Protein AF-A0AAD7PG68-F1 (afdb_monomer_lite)

Structure (mmCIF, N/CA/C/O backbone):
data_AF-A0AAD7PG68-F1
#
_entry.id   AF-A0AAD7PG68-F1
#
loop_
_atom_site.group_PDB
_atom_site.id
_atom_site.type_symbol
_atom_site.label_atom_id
_atom_site.label_alt_id
_atom_site.label_comp_id
_atom_site.label_asym_id
_atom_site.label_entity_id
_atom_site.label_seq_id
_atom_site.pdbx_PDB_ins_code
_atom_site.Cartn_x
_atom_site.Cartn_y
_atom_site.Cartn_z
_atom_site.occupancy
_atom_site.B_iso_or_equiv
_atom_site.auth_seq_id
_atom_site.auth_comp_id
_atom_site.auth_asym_id
_atom_site.auth_atom_id
_atom_site.pdbx_PDB_model_num
ATOM 1 N N . MET A 1 1 ? -21.334 7.775 -22.003 1.00 30.09 1 MET A N 1
ATOM 2 C CA . MET A 1 1 ? -19.870 7.665 -21.830 1.00 30.09 1 MET A CA 1
ATOM 3 C C . MET A 1 1 ? -19.608 6.409 -21.005 1.00 30.09 1 MET A C 1
ATOM 5 O O . MET A 1 1 ? -20.038 6.371 -19.863 1.00 30.09 1 MET A O 1
ATOM 9 N N . GLN A 1 2 ? -19.063 5.340 -21.596 1.00 28.78 2 GLN A N 1
ATOM 10 C CA . GLN A 1 2 ? -18.713 4.111 -20.868 1.00 28.78 2 GLN A CA 1
ATOM 11 C C . GLN A 1 2 ? -17.230 4.180 -20.502 1.00 28.78 2 GLN A C 1
ATOM 13 O O . GLN A 1 2 ? -16.381 4.175 -21.391 1.00 28.78 2 GLN A O 1
ATOM 18 N N . PHE A 1 3 ? -16.917 4.233 -19.210 1.00 39.62 3 PHE A N 1
ATOM 19 C CA . PHE A 1 3 ? -15.561 3.992 -18.725 1.00 39.62 3 PHE A CA 1
ATOM 20 C C . PHE A 1 3 ? -15.299 2.487 -18.821 1.00 39.62 3 PHE A C 1
ATOM 22 O O . PHE A 1 3 ? -15.586 1.724 -17.904 1.00 39.62 3 PHE A O 1
ATOM 29 N N . LYS A 1 4 ? -14.841 2.031 -19.988 1.00 39.06 4 LYS A N 1
ATOM 30 C CA . LYS A 1 4 ? -14.390 0.653 -20.170 1.00 39.06 4 LYS A CA 1
ATOM 31 C C . LYS A 1 4 ? -12.994 0.557 -19.562 1.00 39.06 4 LYS A C 1
ATOM 33 O O . LYS A 1 4 ? -12.031 0.982 -20.196 1.00 39.06 4 LYS A O 1
ATOM 38 N N . CYS A 1 5 ? -12.886 0.017 -18.348 1.00 46.59 5 CYS A N 1
ATOM 39 C CA . CYS A 1 5 ? -11.613 -0.463 -17.817 1.00 46.59 5 CYS A CA 1
ATOM 40 C C . CYS A 1 5 ? -11.128 -1.554 -18.780 1.00 46.59 5 CYS A C 1
ATOM 42 O O . CYS A 1 5 ? -11.629 -2.678 -18.755 1.00 46.59 5 CYS A O 1
ATOM 44 N N . LYS A 1 6 ? -10.244 -1.211 -19.724 1.00 54.50 6 LYS A N 1
ATOM 45 C CA . LYS A 1 6 ? -9.513 -2.231 -20.477 1.00 54.50 6 LYS A CA 1
ATOM 46 C C . LYS A 1 6 ? -8.732 -3.011 -19.424 1.00 54.50 6 LYS A C 1
ATOM 48 O O . LYS A 1 6 ? -8.038 -2.388 -18.628 1.00 54.50 6 LYS A O 1
ATOM 53 N N . GLY 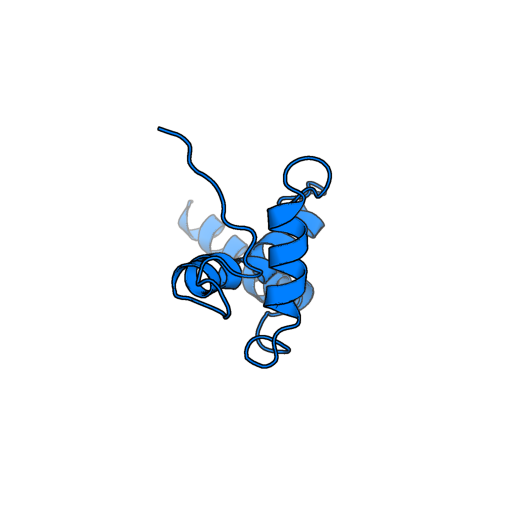A 1 7 ? -8.980 -4.317 -19.338 1.00 57.44 7 GLY A N 1
ATOM 54 C CA . GLY A 1 7 ? -8.451 -5.202 -18.302 1.00 57.44 7 GLY A CA 1
ATOM 55 C C . GLY A 1 7 ? -6.944 -5.365 -18.424 1.00 57.44 7 GLY A C 1
ATOM 56 O O . GLY A 1 7 ? -6.481 -6.396 -18.892 1.00 57.44 7 GLY A O 1
ATOM 57 N N . ASN A 1 8 ? -6.220 -4.327 -18.034 1.00 68.50 8 ASN A N 1
ATOM 58 C CA . ASN A 1 8 ? -4.781 -4.328 -17.888 1.00 68.50 8 ASN A CA 1
ATOM 59 C C . ASN A 1 8 ? -4.458 -4.560 -16.409 1.00 68.50 8 ASN A C 1
ATOM 61 O O . ASN A 1 8 ? -5.275 -4.259 -15.531 1.00 68.50 8 ASN A O 1
ATOM 65 N N . ASP A 1 9 ? -3.290 -5.127 -16.129 1.00 82.94 9 ASP A N 1
ATOM 66 C CA . ASP A 1 9 ? -2.943 -5.549 -14.772 1.00 82.94 9 ASP A CA 1
ATOM 67 C C . ASP A 1 9 ? -2.674 -4.372 -13.822 1.00 82.94 9 ASP A C 1
ATOM 69 O O . ASP A 1 9 ? -2.915 -4.505 -12.614 1.00 82.94 9 ASP A O 1
ATOM 73 N N . PHE A 1 10 ? -2.290 -3.221 -14.388 1.00 91.75 10 PHE A N 1
ATOM 74 C CA . PHE A 1 10 ? -1.983 -1.960 -13.714 1.00 91.75 10 PHE A CA 1
ATOM 75 C C . PHE A 1 10 ? -2.802 -0.787 -14.273 1.00 91.75 10 PHE A C 1
ATOM 77 O O . PHE A 1 10 ? -3.274 -0.814 -15.414 1.00 91.75 10 PHE A O 1
ATOM 84 N N . PHE A 1 11 ? -2.922 0.297 -13.501 1.00 90.62 11 PHE A N 1
ATOM 85 C CA . PHE A 1 11 ? -3.495 1.559 -13.984 1.00 90.62 11 PHE A CA 1
ATOM 86 C C . PHE A 1 11 ? -2.662 2.160 -15.126 1.00 90.62 11 PHE A C 1
ATOM 88 O O . PHE A 1 11 ? -3.216 2.785 -16.030 1.00 90.62 11 PHE A O 1
ATOM 95 N N . GLY A 1 12 ? -1.345 1.936 -15.107 1.00 91.44 12 GLY A N 1
ATOM 96 C CA . GLY A 1 12 ? -0.406 2.266 -16.179 1.00 91.44 12 GLY A CA 1
ATOM 97 C C . GLY A 1 12 ? -0.531 1.406 -17.440 1.00 91.44 12 GLY A C 1
ATOM 98 O O . GLY A 1 12 ? 0.106 1.714 -18.445 1.00 91.44 12 GLY A O 1
ATOM 99 N N . GLY A 1 13 ? -1.363 0.363 -17.426 1.00 88.81 13 GLY A N 1
ATOM 100 C CA . GLY A 1 13 ? -1.493 -0.588 -18.520 1.00 88.81 13 GLY A CA 1
ATOM 101 C C . GLY A 1 13 ? -0.654 -1.839 -18.283 1.00 88.81 13 GLY A C 1
ATOM 102 O O . GLY A 1 13 ? -0.917 -2.581 -17.339 1.00 88.81 13 GLY A O 1
ATOM 103 N N . ASP A 1 14 ? 0.329 -2.073 -19.150 1.00 88.56 14 ASP A N 1
ATOM 104 C CA . ASP A 1 14 ? 1.140 -3.301 -19.150 1.00 88.56 14 ASP A CA 1
ATOM 105 C C . ASP A 1 14 ? 2.183 -3.343 -18.016 1.00 88.56 14 ASP A C 1
ATOM 107 O O . ASP A 1 14 ? 2.814 -4.371 -17.790 1.00 88.56 14 ASP A O 1
ATOM 111 N N . GLY A 1 15 ? 2.367 -2.238 -17.289 1.00 90.50 15 GLY A N 1
ATOM 112 C CA . GLY A 1 15 ? 3.288 -2.136 -16.160 1.00 90.50 15 GLY A CA 1
ATOM 113 C C . GLY A 1 15 ? 2.891 -1.029 -15.187 1.00 90.50 15 GLY A C 1
ATOM 114 O O . GLY A 1 15 ? 1.962 -0.256 -15.447 1.00 90.50 15 GLY A O 1
ATOM 115 N N . ILE A 1 16 ? 3.621 -0.948 -14.071 1.00 95.06 16 ILE A N 1
ATOM 116 C CA . ILE A 1 16 ? 3.441 0.082 -13.042 1.00 95.06 16 ILE A CA 1
ATOM 117 C C . ILE A 1 16 ? 3.565 1.478 -13.666 1.00 95.06 16 ILE A C 1
ATOM 119 O O . ILE A 1 16 ? 4.611 1.864 -14.188 1.00 95.06 16 ILE A O 1
ATOM 123 N N . GLY A 1 17 ? 2.483 2.250 -13.588 1.00 94.44 17 GLY A N 1
ATOM 124 C CA . GLY A 1 17 ? 2.425 3.644 -14.000 1.00 94.44 17 GLY A CA 1
ATOM 125 C C . GLY A 1 17 ? 2.365 4.610 -12.819 1.00 94.44 17 GLY A C 1
ATOM 126 O O . GLY A 1 17 ? 2.401 4.237 -11.648 1.00 94.44 17 GLY A O 1
ATOM 127 N N . TYR A 1 18 ? 2.221 5.898 -13.134 1.00 95.62 18 TYR A N 1
ATOM 128 C CA . TYR A 1 18 ? 2.168 6.961 -12.127 1.00 95.62 18 TYR A CA 1
ATOM 129 C C . TYR A 1 18 ? 1.068 6.745 -11.078 1.00 95.62 18 TYR A C 1
ATOM 131 O O . TYR A 1 18 ? 1.315 6.899 -9.884 1.00 95.62 18 TYR A O 1
ATOM 139 N N . LEU A 1 19 ? -0.140 6.374 -11.515 1.00 95.12 19 LEU A N 1
ATOM 140 C CA . LEU A 1 19 ? -1.261 6.174 -10.598 1.00 95.12 19 LEU A CA 1
ATOM 141 C C . LEU A 1 19 ? -1.064 4.933 -9.717 1.00 95.12 19 LEU A C 1
ATOM 143 O O . LEU A 1 19 ? -1.442 4.965 -8.549 1.00 95.12 19 LEU A O 1
ATOM 147 N N . ASP A 1 20 ? -0.423 3.883 -10.240 1.00 95.44 20 ASP A N 1
ATOM 148 C CA . ASP A 1 20 ? -0.057 2.705 -9.454 1.00 95.44 20 ASP A CA 1
ATOM 149 C C . ASP A 1 20 ? 0.898 3.079 -8.321 1.00 95.44 20 ASP A C 1
ATOM 151 O O . ASP A 1 20 ? 0.687 2.670 -7.189 1.00 95.44 20 ASP A O 1
ATOM 155 N N . ILE A 1 21 ? 1.900 3.919 -8.595 1.00 95.62 21 ILE A N 1
ATOM 156 C CA . ILE A 1 21 ? 2.852 4.399 -7.582 1.00 95.62 21 ILE A CA 1
ATOM 157 C C . ILE A 1 21 ? 2.147 5.295 -6.559 1.00 95.62 21 ILE A C 1
ATOM 159 O O . ILE A 1 21 ? 2.298 5.101 -5.352 1.00 95.62 21 ILE A O 1
ATOM 163 N N . ALA A 1 22 ? 1.375 6.274 -7.039 1.00 95.88 22 ALA A N 1
ATOM 164 C CA . ALA A 1 22 ? 0.692 7.247 -6.194 1.00 95.88 22 ALA A CA 1
ATOM 165 C C . ALA A 1 22 ? -0.321 6.589 -5.252 1.00 95.88 22 ALA A C 1
ATOM 167 O O . ALA A 1 22 ? -0.472 7.038 -4.121 1.00 95.88 22 ALA A O 1
ATOM 168 N N . PHE A 1 23 ? -1.012 5.539 -5.700 1.0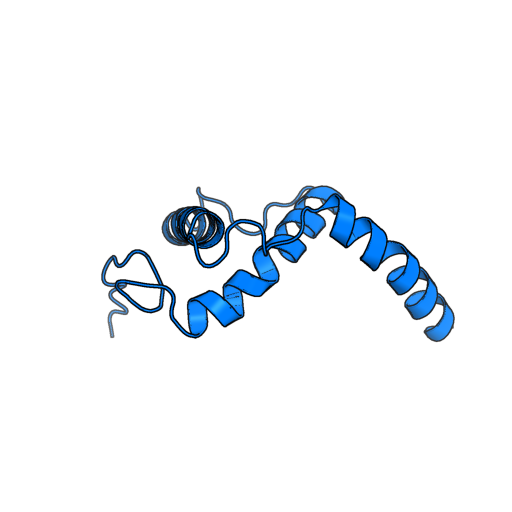0 94.25 23 PHE A N 1
ATOM 169 C CA . PHE A 1 23 ? -1.955 4.813 -4.855 1.00 94.25 23 PHE A CA 1
ATOM 170 C C . PHE A 1 23 ? -1.279 3.689 -4.057 1.00 94.25 23 PHE A C 1
ATOM 172 O O . PHE A 1 23 ? -1.537 3.520 -2.866 1.00 94.25 23 PHE A O 1
ATOM 179 N N . GLY A 1 24 ? -0.370 2.946 -4.683 1.00 94.31 24 GLY A N 1
ATOM 180 C CA . GLY A 1 24 ? 0.313 1.795 -4.102 1.00 94.31 24 GLY A CA 1
ATOM 181 C C . GLY A 1 24 ? 1.230 2.132 -2.930 1.00 94.31 24 GLY A C 1
ATOM 182 O O . GLY A 1 24 ? 1.374 1.315 -2.021 1.00 94.31 24 GLY A O 1
ATOM 183 N N . CYS A 1 25 ? 1.773 3.353 -2.859 1.00 92.75 25 CYS A N 1
ATOM 184 C CA . CYS A 1 25 ? 2.568 3.792 -1.706 1.00 92.75 25 CYS A CA 1
ATOM 185 C C . CYS A 1 25 ? 1.768 3.828 -0.386 1.00 92.75 25 CYS A C 1
ATOM 187 O O . CYS A 1 25 ? 2.357 3.788 0.696 1.00 92.75 25 CYS A O 1
ATOM 189 N N . PHE A 1 26 ? 0.432 3.840 -0.457 1.00 91.75 26 PHE A N 1
ATOM 190 C CA . PHE A 1 26 ? -0.446 3.777 0.711 1.00 91.75 26 PHE A CA 1
ATOM 191 C C . PHE A 1 26 ? -0.781 2.350 1.163 1.00 91.75 26 PHE A C 1
ATOM 193 O O . PHE A 1 26 ? -1.361 2.194 2.234 1.00 91.75 26 PHE A O 1
ATOM 200 N N . LEU A 1 27 ? -0.420 1.303 0.407 1.00 93.00 27 LEU A N 1
ATOM 201 C CA . LEU A 1 27 ? -0.817 -0.079 0.720 1.00 93.00 27 LEU A CA 1
ATOM 202 C C . LEU A 1 27 ? -0.359 -0.542 2.106 1.00 93.00 27 LEU A C 1
ATOM 204 O O . LEU A 1 27 ? -1.150 -1.145 2.827 1.00 93.00 27 LEU A O 1
ATOM 208 N N . GLY A 1 28 ? 0.873 -0.219 2.508 1.00 92.44 28 GLY A N 1
ATOM 209 C CA . GLY A 1 28 ? 1.362 -0.541 3.854 1.00 92.44 28 GLY A CA 1
ATOM 210 C C . GLY A 1 28 ? 0.537 0.146 4.949 1.00 92.44 28 GLY A C 1
ATOM 211 O O . GLY A 1 28 ? 0.106 -0.492 5.904 1.00 92.44 28 GLY A O 1
ATOM 212 N N . TRP A 1 29 ? 0.239 1.439 4.776 1.00 89.62 29 TRP A N 1
ATOM 213 C CA . TRP A 1 29 ? -0.585 2.204 5.718 1.00 89.62 29 TRP A CA 1
ATOM 214 C C . TRP A 1 29 ? -2.014 1.671 5.805 1.00 89.62 29 TRP A C 1
ATOM 216 O O . TRP A 1 29 ? -2.568 1.609 6.900 1.00 89.62 29 TRP A O 1
ATOM 226 N N . MET A 1 30 ? -2.601 1.266 4.675 1.00 91.19 30 MET A N 1
ATOM 227 C CA . MET A 1 30 ? -3.926 0.651 4.655 1.00 91.19 30 MET A CA 1
ATOM 228 C C . MET A 1 30 ? -3.924 -0.655 5.446 1.00 91.19 30 MET A C 1
ATOM 230 O O . MET A 1 30 ? -4.725 -0.770 6.362 1.00 91.19 30 MET A O 1
ATOM 234 N N . ARG A 1 31 ? -2.985 -1.578 5.193 1.00 90.44 31 ARG A N 1
ATOM 235 C CA . ARG A 1 31 ? -2.866 -2.844 5.948 1.00 90.44 31 ARG A CA 1
ATOM 236 C C . ARG A 1 31 ? -2.728 -2.613 7.454 1.00 90.44 31 ARG A C 1
ATOM 238 O O . ARG A 1 31 ? -3.449 -3.216 8.240 1.00 90.44 31 ARG A O 1
ATOM 245 N N . MET A 1 32 ? -1.881 -1.663 7.846 1.00 90.50 32 MET A N 1
ATOM 246 C CA . MET A 1 32 ? -1.716 -1.285 9.250 1.00 90.50 32 MET A CA 1
ATOM 247 C C . MET A 1 32 ? -3.018 -0.752 9.866 1.00 90.50 32 MET A C 1
ATOM 249 O O . MET A 1 32 ? -3.384 -1.132 10.976 1.00 90.50 32 MET A O 1
ATOM 253 N N . ILE A 1 33 ? -3.755 0.102 9.150 1.00 87.56 33 ILE A N 1
ATOM 254 C CA . ILE A 1 33 ? -5.058 0.590 9.615 1.00 87.56 33 ILE A CA 1
ATOM 255 C C . ILE A 1 33 ? -6.053 -0.568 9.738 1.00 87.56 33 ILE A C 1
ATOM 257 O O . ILE A 1 33 ? -6.739 -0.644 10.755 1.00 87.56 33 ILE A O 1
ATOM 261 N N . GLU A 1 34 ? -6.112 -1.470 8.755 1.00 90.00 34 GLU A N 1
ATOM 262 C CA . GLU A 1 34 ? -6.987 -2.649 8.772 1.00 90.00 34 GLU A CA 1
ATOM 263 C C . GLU A 1 34 ? -6.739 -3.519 10.014 1.00 90.00 34 GLU A C 1
ATOM 265 O O . GLU A 1 34 ? -7.699 -3.945 10.653 1.00 90.00 34 GLU A O 1
ATOM 270 N N . GLU A 1 35 ? -5.479 -3.728 10.408 1.00 88.31 35 GLU A N 1
ATOM 271 C CA . GLU A 1 35 ? -5.115 -4.458 11.632 1.00 88.31 35 GLU A CA 1
ATOM 272 C C . GLU A 1 35 ? -5.538 -3.727 12.913 1.00 88.31 35 GLU A C 1
ATOM 274 O O . GLU A 1 35 ? -6.000 -4.356 13.865 1.00 88.31 35 GLU A O 1
ATOM 279 N N . LEU A 1 36 ? -5.423 -2.396 12.941 1.00 84.56 36 LEU A N 1
ATOM 280 C CA . LEU A 1 36 ? -5.782 -1.592 14.110 1.00 84.56 36 LEU A CA 1
ATOM 281 C C . LEU A 1 3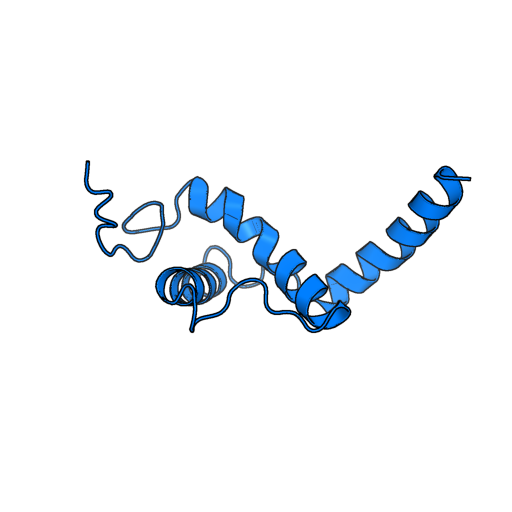6 ? -7.297 -1.469 14.321 1.00 84.56 36 LEU A C 1
ATOM 283 O O . LEU A 1 36 ? -7.745 -1.409 15.467 1.00 84.56 36 LEU A O 1
ATOM 287 N N . ILE A 1 37 ? -8.082 -1.370 13.242 1.00 86.81 37 ILE A N 1
ATOM 288 C CA . ILE A 1 37 ? -9.530 -1.094 13.314 1.00 86.81 37 ILE A CA 1
ATOM 289 C C . ILE A 1 37 ? -10.408 -2.293 12.933 1.00 86.81 37 ILE A C 1
ATOM 291 O O . ILE A 1 37 ? -11.621 -2.241 13.130 1.00 86.81 37 ILE A O 1
ATOM 295 N N . GLY A 1 38 ? -9.827 -3.359 12.376 1.00 84.12 38 GLY A N 1
ATOM 296 C CA . GLY A 1 38 ? -10.536 -4.571 11.957 1.00 84.12 38 GLY A CA 1
ATOM 297 C C . GLY A 1 38 ? -11.427 -4.407 10.718 1.00 84.12 38 GLY A C 1
ATOM 298 O O . GLY A 1 38 ? -12.262 -5.271 10.452 1.00 84.12 38 GLY A O 1
ATOM 299 N N . LEU A 1 39 ? -11.293 -3.310 9.964 1.00 83.19 39 LEU A N 1
ATOM 300 C CA . LEU A 1 39 ? -12.074 -3.039 8.752 1.00 83.19 39 LEU A CA 1
ATOM 301 C C . LEU A 1 39 ? -11.174 -3.128 7.530 1.00 83.19 39 LEU A C 1
ATOM 303 O O . LEU A 1 39 ? -10.203 -2.385 7.461 1.00 83.19 39 LEU A O 1
ATOM 307 N N . LYS A 1 40 ? -11.528 -3.975 6.556 1.00 83.25 40 LYS A N 1
ATOM 308 C CA . LYS A 1 40 ? -10.814 -4.071 5.275 1.00 83.25 40 LYS A CA 1
ATOM 309 C C . LYS A 1 40 ? -11.050 -2.826 4.415 1.00 83.25 40 LYS A C 1
ATOM 311 O O . LYS A 1 40 ? -12.192 -2.436 4.189 1.00 83.25 40 LYS A O 1
ATOM 316 N N . SER A 1 41 ? -9.976 -2.247 3.891 1.00 82.69 41 SER A N 1
ATOM 317 C CA . SER A 1 41 ? -9.987 -1.104 2.974 1.00 82.69 41 SER A CA 1
ATOM 318 C C . SER A 1 41 ? -10.220 -1.551 1.528 1.00 82.69 41 SER A C 1
ATOM 320 O O . SER A 1 41 ? -10.975 -0.910 0.797 1.00 82.69 41 SER A O 1
ATOM 322 N N . ILE A 1 42 ? -9.609 -2.669 1.112 1.00 88.44 42 ILE A N 1
ATOM 323 C CA . ILE A 1 42 ? -9.802 -3.272 -0.217 1.00 88.44 42 ILE A CA 1
ATOM 324 C C . ILE A 1 42 ? -10.477 -4.637 -0.047 1.00 88.44 42 ILE A C 1
ATOM 326 O O . ILE A 1 42 ? -9.852 -5.636 0.302 1.00 88.44 42 ILE A O 1
ATOM 330 N N . GLU A 1 43 ? -11.786 -4.685 -0.289 1.00 88.69 43 GLU A N 1
ATOM 331 C CA . GLU A 1 43 ? -12.578 -5.912 -0.198 1.00 88.69 43 GLU A CA 1
ATOM 332 C C . GLU A 1 43 ? -12.765 -6.544 -1.581 1.00 88.69 43 GLU A C 1
ATOM 334 O O . GLU A 1 43 ? -13.466 -5.986 -2.424 1.00 88.69 43 GLU A O 1
ATOM 339 N N . GLU A 1 44 ? -12.226 -7.747 -1.801 1.00 89.44 44 GLU A N 1
ATOM 340 C CA . GLU A 1 44 ? -12.358 -8.462 -3.083 1.00 89.44 44 GLU A CA 1
ATOM 341 C C . GLU A 1 44 ? -13.823 -8.616 -3.530 1.00 89.44 44 GLU A C 1
ATOM 343 O O . GLU A 1 44 ? -14.132 -8.443 -4.705 1.00 89.44 44 GLU A O 1
ATOM 348 N N . ALA A 1 45 ? -14.750 -8.844 -2.594 1.00 91.31 45 ALA A N 1
ATOM 349 C CA . ALA A 1 45 ? -16.180 -8.954 -2.891 1.00 91.31 45 ALA A CA 1
ATOM 350 C C . ALA A 1 45 ? -16.799 -7.661 -3.462 1.00 91.31 45 ALA A C 1
ATOM 352 O O . ALA A 1 45 ? -17.803 -7.723 -4.169 1.00 91.31 45 ALA A O 1
ATOM 353 N N . LYS A 1 46 ? -16.219 -6.492 -3.157 1.00 90.69 46 LYS A N 1
ATOM 354 C CA . LYS A 1 46 ? -16.708 -5.175 -3.601 1.00 90.69 46 LYS A CA 1
ATOM 355 C C . LYS A 1 46 ? -15.906 -4.635 -4.781 1.00 90.69 46 LYS A C 1
ATOM 357 O O . LYS A 1 46 ? -16.476 -4.064 -5.708 1.00 90.69 46 LYS A O 1
ATOM 362 N N . CYS A 1 47 ? -14.587 -4.803 -4.749 1.00 90.06 47 CYS A N 1
ATOM 363 C CA . CYS A 1 47 ? -13.655 -4.282 -5.742 1.00 90.06 47 CYS A CA 1
ATOM 364 C C . CYS A 1 47 ? -12.630 -5.353 -6.172 1.00 90.06 47 CYS A C 1
ATOM 366 O O . CYS A 1 47 ? -11.427 -5.186 -5.965 1.00 90.06 47 CYS A O 1
ATOM 368 N N . PRO A 1 48 ? -13.067 -6.436 -6.846 1.00 90.69 48 PRO A N 1
ATOM 369 C CA . PRO A 1 48 ? -12.204 -7.579 -7.169 1.00 90.69 48 PRO A CA 1
ATOM 370 C C . PRO A 1 48 ? -11.020 -7.210 -8.071 1.00 90.69 48 PRO A C 1
ATOM 372 O O . PRO A 1 48 ? -9.933 -7.764 -7.941 1.00 90.69 48 PRO A O 1
ATOM 375 N N . ALA A 1 49 ? -11.204 -6.244 -8.977 1.00 90.56 49 ALA A N 1
ATOM 376 C CA . ALA A 1 49 ? -10.119 -5.748 -9.820 1.00 90.56 49 ALA A CA 1
ATOM 377 C C . ALA A 1 49 ? -9.047 -5.007 -9.005 1.00 90.56 49 ALA A C 1
ATOM 379 O O . ALA A 1 49 ? -7.862 -5.136 -9.297 1.00 90.56 49 ALA A O 1
ATOM 380 N N . LEU A 1 50 ? -9.461 -4.267 -7.970 1.00 92.00 50 LEU A N 1
ATOM 381 C CA . LEU A 1 50 ? -8.550 -3.514 -7.113 1.00 92.00 50 LEU A CA 1
ATOM 382 C C . LEU A 1 50 ? -7.802 -4.431 -6.143 1.00 92.00 50 LEU A C 1
ATOM 384 O O . LEU A 1 50 ? -6.619 -4.223 -5.911 1.00 92.00 50 LEU A O 1
ATOM 388 N N . ALA A 1 51 ? -8.471 -5.466 -5.629 1.00 92.25 51 ALA A N 1
ATOM 389 C CA . ALA A 1 51 ? -7.831 -6.499 -4.818 1.00 92.25 51 ALA A CA 1
ATOM 390 C C . ALA A 1 51 ? -6.706 -7.197 -5.601 1.00 92.25 51 ALA A C 1
ATOM 392 O O . ALA A 1 51 ? -5.558 -7.202 -5.164 1.00 92.25 51 ALA A O 1
ATOM 393 N N . LYS A 1 52 ? -7.001 -7.657 -6.824 1.00 92.94 52 LYS A N 1
ATOM 394 C CA . LYS A 1 52 ? -5.998 -8.270 -7.713 1.00 92.94 52 LYS A CA 1
ATOM 395 C C . LYS A 1 52 ? -4.877 -7.311 -8.097 1.00 92.94 52 LYS A C 1
ATOM 397 O O . LYS A 1 52 ? -3.722 -7.712 -8.189 1.00 92.94 52 LYS A O 1
ATOM 402 N N . TRP A 1 53 ? -5.209 -6.044 -8.333 1.00 94.88 53 TRP A N 1
ATOM 403 C CA . TRP A 1 53 ? -4.208 -5.010 -8.567 1.00 94.88 53 TRP A CA 1
ATOM 404 C C . TRP A 1 53 ? -3.266 -4.851 -7.366 1.00 94.88 53 TRP A C 1
ATOM 406 O O . TRP A 1 53 ? -2.056 -4.832 -7.560 1.00 94.88 53 TRP A O 1
ATOM 416 N N . ALA A 1 54 ? -3.793 -4.789 -6.140 1.00 93.94 54 ALA A N 1
ATOM 417 C CA . ALA A 1 54 ? -2.992 -4.600 -4.932 1.00 93.94 54 ALA A CA 1
ATOM 418 C C . ALA A 1 54 ? -2.030 -5.773 -4.691 1.00 93.94 54 ALA A C 1
ATOM 420 O O . ALA A 1 54 ? -0.875 -5.557 -4.324 1.00 93.94 54 ALA A O 1
ATOM 421 N N . GLU A 1 55 ? -2.491 -7.003 -4.935 1.00 93.19 55 GLU A N 1
ATOM 422 C CA . GLU A 1 55 ? -1.659 -8.209 -4.884 1.00 93.19 55 GLU A CA 1
ATOM 423 C C . GLU A 1 55 ? -0.529 -8.157 -5.918 1.00 93.19 55 GLU A C 1
ATOM 425 O O . GLU A 1 55 ? 0.633 -8.346 -5.565 1.00 93.19 55 GLU A O 1
ATOM 430 N N . ARG A 1 56 ? -0.846 -7.834 -7.179 1.00 94.75 56 ARG A N 1
ATOM 431 C CA . ARG A 1 56 ? 0.158 -7.724 -8.249 1.00 94.75 56 ARG A CA 1
ATOM 432 C C . ARG A 1 56 ? 1.158 -6.604 -8.010 1.00 94.75 56 ARG A C 1
ATOM 434 O O . ARG A 1 56 ? 2.345 -6.819 -8.194 1.00 94.75 56 ARG A O 1
ATOM 441 N N . PHE A 1 57 ? 0.691 -5.431 -7.588 1.00 95.19 57 PHE A N 1
ATOM 442 C CA . PHE A 1 57 ? 1.555 -4.293 -7.291 1.00 95.19 57 PHE A CA 1
ATOM 443 C C . PHE A 1 57 ? 2.533 -4.619 -6.165 1.00 95.19 57 PHE A C 1
ATOM 445 O O . PHE A 1 57 ? 3.713 -4.329 -6.295 1.00 95.19 57 PHE A O 1
ATOM 452 N N . ALA A 1 58 ? 2.071 -5.256 -5.085 1.00 94.31 58 ALA A N 1
ATOM 453 C CA . ALA A 1 58 ? 2.942 -5.629 -3.972 1.00 94.31 58 ALA A CA 1
ATOM 454 C C . ALA A 1 58 ? 3.954 -6.737 -4.329 1.00 94.31 58 ALA A C 1
ATOM 456 O O . ALA A 1 58 ? 5.009 -6.801 -3.703 1.00 94.31 58 ALA A O 1
ATOM 457 N N . ALA A 1 59 ? 3.626 -7.596 -5.299 1.00 94.50 59 ALA A N 1
ATOM 458 C CA . ALA A 1 59 ? 4.480 -8.688 -5.770 1.00 94.50 59 ALA A CA 1
ATOM 459 C C . ALA A 1 59 ? 5.403 -8.302 -6.942 1.00 94.50 59 ALA A C 1
ATOM 461 O O . ALA A 1 59 ? 6.209 -9.123 -7.376 1.00 94.50 59 ALA A O 1
ATOM 462 N N . ASP A 1 60 ? 5.276 -7.092 -7.491 1.00 95.50 60 ASP A N 1
ATOM 463 C CA . ASP A 1 60 ? 6.146 -6.626 -8.568 1.00 95.50 60 ASP A CA 1
ATOM 464 C C . ASP A 1 60 ? 7.584 -6.461 -8.057 1.00 95.50 60 ASP A C 1
ATOM 466 O O . ASP A 1 60 ? 7.810 -5.939 -6.965 1.00 95.50 60 ASP A O 1
ATOM 470 N N . ALA A 1 61 ? 8.571 -6.860 -8.861 1.00 95.19 61 ALA A N 1
ATOM 471 C CA . ALA A 1 61 ? 9.983 -6.804 -8.486 1.00 95.19 61 ALA A CA 1
ATOM 472 C C . ALA A 1 61 ? 10.474 -5.382 -8.146 1.00 95.19 61 ALA A C 1
ATOM 474 O O . ALA A 1 61 ? 11.451 -5.227 -7.415 1.00 95.19 61 ALA A O 1
ATOM 475 N N . ALA A 1 62 ? 9.819 -4.336 -8.664 1.00 94.19 62 ALA A N 1
ATOM 476 C CA . ALA A 1 62 ? 10.131 -2.948 -8.333 1.00 94.19 62 ALA A CA 1
ATOM 477 C C . ALA A 1 62 ? 9.571 -2.499 -6.972 1.00 94.19 62 ALA A C 1
ATOM 479 O O . ALA A 1 62 ? 9.907 -1.406 -6.519 1.00 94.19 62 ALA A O 1
ATOM 480 N N . VAL A 1 63 ? 8.702 -3.294 -6.345 1.00 94.94 63 VAL A N 1
ATOM 481 C CA . VAL A 1 63 ? 7.952 -2.946 -5.128 1.00 94.94 63 VAL A CA 1
ATOM 482 C C . VAL A 1 63 ? 8.217 -3.931 -3.990 1.00 94.94 63 VAL A C 1
ATOM 484 O O . VAL A 1 63 ? 8.185 -3.536 -2.820 1.00 94.94 63 VAL A O 1
ATOM 487 N N . GLU A 1 64 ? 8.485 -5.197 -4.310 1.00 92.38 64 GLU A N 1
ATOM 488 C CA . GLU A 1 64 ? 8.772 -6.247 -3.339 1.00 92.38 64 GLU A CA 1
ATOM 489 C C . GLU A 1 64 ? 9.872 -5.801 -2.356 1.00 92.38 64 GLU A C 1
ATOM 491 O O . GLU A 1 64 ? 10.936 -5.310 -2.735 1.00 92.38 64 GLU A O 1
ATOM 496 N N . GLY A 1 65 ? 9.589 -5.916 -1.057 1.00 89.94 65 GLY A N 1
ATOM 497 C CA . GLY A 1 65 ? 10.498 -5.495 0.014 1.00 89.94 65 GLY A CA 1
ATOM 498 C C . GLY A 1 65 ? 10.568 -3.983 0.282 1.00 89.94 65 GLY A C 1
ATOM 499 O O . GLY A 1 65 ? 11.216 -3.583 1.250 1.00 89.94 65 GLY A O 1
ATOM 500 N N . ILE A 1 66 ? 9.896 -3.138 -0.511 1.00 92.50 66 ILE A N 1
ATOM 501 C CA . ILE A 1 66 ? 9.824 -1.683 -0.279 1.00 92.50 66 ILE A CA 1
ATOM 502 C C . ILE A 1 66 ? 8.657 -1.321 0.638 1.00 92.50 66 ILE A C 1
ATOM 504 O O . ILE A 1 66 ? 8.805 -0.464 1.512 1.00 92.50 66 ILE A O 1
ATOM 508 N N . ILE A 1 67 ? 7.492 -1.948 0.441 1.00 90.31 67 ILE A N 1
ATOM 509 C CA . ILE A 1 67 ? 6.306 -1.676 1.261 1.00 90.31 67 ILE A CA 1
ATOM 510 C C . ILE A 1 67 ? 6.579 -2.175 2.688 1.00 90.31 67 ILE A C 1
ATOM 512 O O . ILE A 1 67 ? 6.812 -3.369 2.869 1.00 90.31 67 ILE A O 1
ATOM 516 N N . PRO A 1 68 ? 6.554 -1.301 3.710 1.00 88.62 68 PRO A N 1
ATOM 517 C CA . PRO A 1 68 ? 6.814 -1.726 5.077 1.00 88.62 68 PRO A CA 1
ATOM 518 C C . PRO A 1 68 ? 5.694 -2.618 5.620 1.00 88.62 68 PRO A C 1
ATOM 520 O O . PRO A 1 68 ? 4.514 -2.356 5.379 1.00 88.62 68 PRO A O 1
ATOM 523 N N . GLU A 1 69 ? 6.077 -3.614 6.416 1.00 89.31 69 GLU A N 1
ATOM 524 C CA . GLU A 1 69 ? 5.145 -4.417 7.212 1.00 89.31 69 GLU A CA 1
ATOM 525 C C . GLU A 1 69 ? 4.407 -3.560 8.248 1.00 89.31 69 GLU A C 1
ATOM 527 O O . GLU A 1 69 ? 4.951 -2.570 8.758 1.00 89.31 69 GLU A O 1
ATOM 532 N N . SER A 1 70 ? 3.187 -3.974 8.593 1.00 88.75 70 SER A N 1
ATOM 533 C CA . SER A 1 70 ? 2.304 -3.248 9.508 1.00 88.75 70 SER A CA 1
ATOM 534 C C . SER A 1 70 ? 2.969 -2.935 10.849 1.00 88.75 70 SER A C 1
ATOM 536 O O . SER A 1 70 ? 2.913 -1.789 11.291 1.00 88.75 70 SER A O 1
ATOM 538 N N . ASP A 1 71 ? 3.694 -3.890 11.441 1.00 88.38 71 ASP A N 1
ATOM 539 C CA . ASP A 1 71 ? 4.399 -3.707 12.719 1.00 88.38 71 ASP A CA 1
ATOM 540 C C . ASP A 1 71 ? 5.373 -2.520 12.689 1.00 88.38 71 ASP A C 1
ATOM 542 O O . ASP A 1 71 ? 5.370 -1.676 13.587 1.00 88.38 71 ASP A O 1
ATOM 546 N N . LYS A 1 72 ? 6.152 -2.380 11.608 1.00 89.38 72 LYS A N 1
ATOM 547 C CA . LYS A 1 72 ? 7.101 -1.264 11.447 1.00 89.38 72 LYS A CA 1
ATOM 548 C C . LYS A 1 7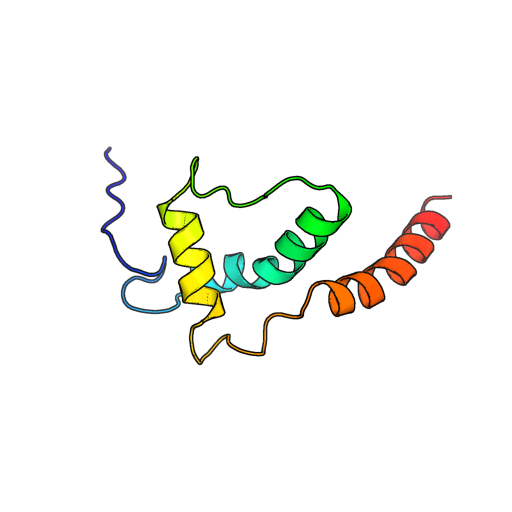2 ? 6.378 0.077 11.338 1.00 89.38 72 LYS A C 1
ATOM 550 O O . LYS A 1 72 ? 6.861 1.099 11.828 1.00 89.38 72 LYS A O 1
ATOM 555 N N . LEU A 1 73 ? 5.217 0.092 10.686 1.00 90.19 73 LEU A N 1
ATOM 556 C CA . LEU A 1 73 ? 4.397 1.296 10.571 1.00 90.19 73 LEU A CA 1
ATOM 557 C C . LEU A 1 73 ? 3.719 1.646 11.900 1.00 90.19 73 LEU A C 1
ATOM 559 O O . LEU A 1 73 ? 3.613 2.829 12.221 1.00 90.19 73 LEU A O 1
ATOM 563 N N . ILE A 1 74 ? 3.316 0.654 12.697 1.00 88.06 74 ILE A N 1
ATOM 564 C CA . ILE A 1 74 ? 2.773 0.848 14.050 1.00 88.06 74 ILE A CA 1
ATOM 565 C C . ILE A 1 74 ? 3.843 1.438 14.977 1.00 88.06 74 ILE A C 1
ATOM 567 O O . ILE A 1 74 ? 3.564 2.398 15.704 1.00 88.06 74 ILE A O 1
ATOM 571 N N . GLU A 1 75 ? 5.074 0.920 14.923 1.00 89.38 75 GLU A N 1
ATOM 572 C CA . GLU A 1 75 ? 6.2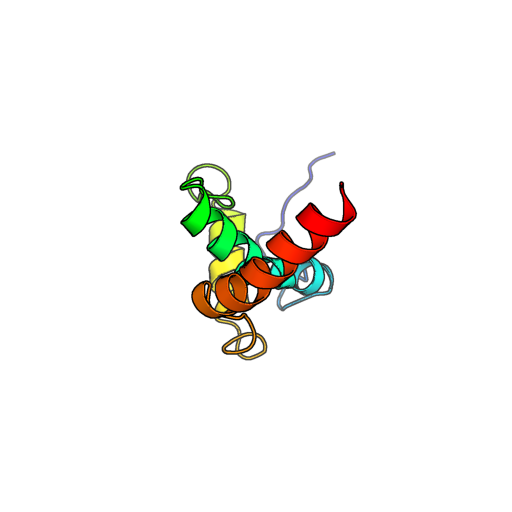18 1.458 15.670 1.00 89.38 75 GLU A CA 1
ATOM 573 C C . GLU A 1 75 ? 6.484 2.931 15.336 1.00 89.38 75 GLU A C 1
ATOM 575 O O . GLU A 1 75 ? 6.731 3.734 16.238 1.00 89.38 75 GLU A O 1
ATOM 580 N N . LEU A 1 76 ? 6.371 3.316 14.060 1.00 86.62 76 LEU A N 1
ATOM 581 C CA . LEU A 1 76 ? 6.481 4.711 13.629 1.00 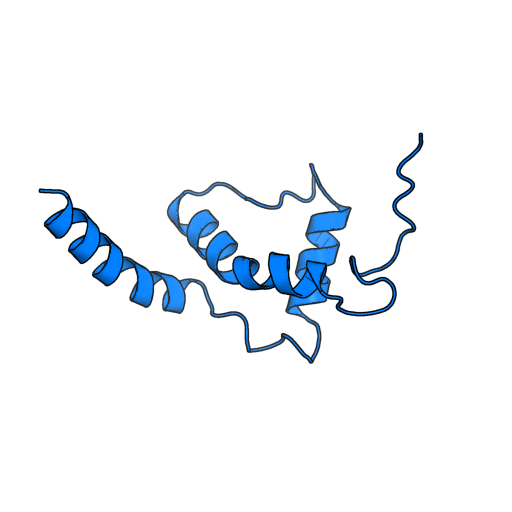86.62 76 LEU A CA 1
ATOM 582 C C . LEU A 1 76 ? 5.276 5.558 14.077 1.00 86.62 76 LEU A C 1
ATOM 584 O O . LEU A 1 76 ? 5.435 6.704 14.505 1.00 86.62 76 LEU A O 1
ATOM 588 N N . TYR A 1 77 ? 4.065 5.014 13.971 1.00 86.69 77 TYR A N 1
ATOM 589 C CA . TYR A 1 77 ? 2.817 5.732 14.216 1.00 86.69 77 TYR A CA 1
ATOM 590 C C . TYR A 1 77 ? 2.593 6.054 15.699 1.00 86.69 77 TYR A C 1
ATOM 592 O O . TYR A 1 77 ? 2.173 7.165 16.029 1.00 86.69 77 TYR A O 1
ATOM 600 N N . ASN A 1 78 ? 2.897 5.129 16.611 1.00 87.62 78 ASN A N 1
ATOM 601 C CA . ASN A 1 78 ? 2.592 5.290 18.037 1.00 87.62 78 ASN A CA 1
ATOM 602 C C . ASN A 1 78 ? 3.254 6.532 18.676 1.00 87.62 78 ASN A C 1
ATOM 604 O O . ASN A 1 78 ? 2.543 7.326 19.306 1.00 87.62 78 ASN A O 1
ATOM 608 N N . PRO A 1 79 ? 4.563 6.795 18.491 1.00 89.12 79 PRO A N 1
ATOM 609 C CA . PRO A 1 79 ? 5.192 8.015 18.994 1.00 89.12 79 PRO A CA 1
ATOM 610 C C . PRO A 1 79 ? 4.638 9.288 18.343 1.00 89.12 79 PRO A C 1
ATOM 612 O O . PRO A 1 79 ? 4.485 10.309 19.017 1.00 89.12 79 PRO A O 1
ATOM 615 N N . LEU A 1 80 ? 4.325 9.243 17.042 1.00 87.38 80 LEU A N 1
ATOM 616 C CA . LEU A 1 80 ? 3.749 10.379 16.316 1.00 87.38 80 LEU A CA 1
ATOM 617 C C . LEU A 1 80 ? 2.357 10.727 16.846 1.00 87.38 80 LEU A C 1
ATOM 619 O O . LEU A 1 80 ? 2.077 11.897 17.100 1.00 87.38 80 LEU A O 1
ATOM 623 N N . LYS A 1 81 ? 1.517 9.719 17.096 1.00 85.94 81 LYS A N 1
ATOM 624 C CA . LYS A 1 81 ? 0.190 9.879 17.699 1.00 85.94 81 LYS A CA 1
ATOM 625 C C . LYS A 1 81 ? 0.271 10.573 19.059 1.00 85.94 81 LYS A C 1
ATOM 627 O O . LYS A 1 81 ? -0.487 11.504 19.317 1.00 85.94 81 LYS A O 1
ATOM 632 N N . LEU A 1 82 ? 1.208 10.160 19.916 1.00 89.00 82 LEU A N 1
ATOM 633 C CA . LEU A 1 82 ? 1.411 10.785 21.229 1.00 89.00 82 LEU A CA 1
ATOM 634 C C . LEU A 1 82 ? 1.832 12.255 21.108 1.00 89.00 82 LEU A C 1
ATOM 636 O O . LEU A 1 82 ? 1.287 13.103 21.813 1.00 89.00 82 LEU A O 1
ATOM 640 N N . LYS A 1 83 ? 2.757 12.569 20.191 1.00 88.75 83 LYS A N 1
ATOM 641 C CA . LYS A 1 83 ? 3.206 13.948 19.942 1.00 88.75 83 LYS A CA 1
ATOM 642 C C . LYS A 1 83 ? 2.085 14.832 19.400 1.00 88.75 83 LYS A C 1
ATOM 644 O O . LYS A 1 83 ? 1.893 15.930 19.908 1.00 88.75 83 LYS A O 1
ATOM 649 N N . LEU A 1 84 ? 1.324 14.355 18.415 1.00 85.00 84 LEU A N 1
ATOM 650 C CA . LEU A 1 84 ? 0.190 15.092 17.850 1.00 85.00 84 LEU A CA 1
ATOM 651 C C . LEU A 1 84 ? -0.880 15.375 18.913 1.00 85.00 84 LEU A C 1
ATOM 653 O O . LEU A 1 84 ? -1.354 16.501 19.018 1.00 85.00 84 LEU A O 1
ATOM 657 N N . ASN A 1 85 ? -1.194 14.389 19.757 1.00 88.81 85 ASN A N 1
ATOM 658 C CA . ASN A 1 85 ? -2.151 14.560 20.853 1.00 88.81 85 ASN A CA 1
ATOM 659 C C . ASN A 1 85 ? -1.668 15.549 21.925 1.00 88.81 85 ASN A C 1
ATOM 661 O O . ASN A 1 85 ? -2.491 16.201 22.562 1.00 88.81 85 ASN A O 1
ATOM 665 N N . ALA A 1 86 ? -0.356 15.649 22.150 1.00 85.62 86 ALA A N 1
ATOM 666 C CA . ALA A 1 86 ? 0.225 16.610 23.084 1.00 85.62 86 ALA A CA 1
ATOM 667 C C . ALA A 1 86 ? 0.218 18.047 22.536 1.00 85.62 86 ALA A C 1
ATOM 669 O O . ALA A 1 86 ? 0.073 18.976 23.317 1.00 85.62 86 ALA A O 1
ATOM 670 N N . LEU A 1 87 ? 0.352 18.220 21.215 1.00 88.00 87 LEU A N 1
ATOM 671 C CA . LEU A 1 87 ? 0.283 19.522 20.534 1.00 88.00 87 LEU A CA 1
ATOM 672 C C . LEU A 1 87 ? -1.154 20.027 20.332 1.00 88.00 87 LEU A C 1
ATOM 674 O O . LEU A 1 87 ? -1.360 21.209 20.082 1.00 88.00 87 LEU A O 1
ATOM 678 N N . ALA A 1 88 ? -2.138 19.129 20.397 1.00 80.19 88 ALA A N 1
ATOM 679 C CA . ALA A 1 88 ? -3.558 19.453 20.291 1.00 80.19 88 ALA A CA 1
ATOM 680 C C . ALA A 1 88 ? -4.203 19.856 21.637 1.00 80.19 88 ALA A C 1
ATOM 682 O O . ALA A 1 88 ? -5.419 20.049 21.687 1.00 80.19 88 ALA A O 1
ATOM 683 N N . LYS A 1 89 ? -3.413 19.946 22.716 1.00 55.09 89 LYS A N 1
ATOM 684 C CA . LYS A 1 89 ? -3.802 20.482 24.029 1.00 55.09 89 LYS A CA 1
ATOM 685 C C . LYS A 1 89 ? -3.187 21.858 24.236 1.00 55.09 89 LYS A C 1
ATOM 687 O O . LYS A 1 89 ? -3.876 22.685 24.868 1.00 55.09 89 LYS A O 1
#

Sequence (89 aa):
MQFKCKGNDFFGGDGIGYLDIAFGCFLGWMRMIEELIGLKSIEEAKCPALAKWAERFAADAAVEGIIPESDKLIELYNPLKLKLNALAK

Secondary structure (DSSP, 8-state):
--------SBTTBSS--HHHHHHHTTHHHHHHHHHHH---SS-TTT-HHHHHHHHHHHHSTTTTTTSPPHHHHHHHHHHHHHHHHHHT-

Organism: Quillaja saponaria (NCBI:txid32244)

InterPro domains:
  IPR010987 Glutathione S-transferase, C-terminal-like [PS50405] (1-80)
  IPR036282 Glutathione S-transferase, C-terminal domain superfamily [SSF47616] (6-80)
  IPR045073 Glutathione S-transferase Omega/Tau-like [PTHR11260] (9-74)
  IPR045074 Glutathione S-transferases Tau, C-terminal alpha-helical domain, plant [cd03185] (6-78)

Foldseek 3Di:
DDPPPPLALEPCRVDDDPVLCVVLLCLQVQVLVCVVPVDHPDDCVVCVSVVSSNVCSCPDPVNPPVRDHNVVVCVVVPVVVVVVVVVVD

Radius of gyration: 15.93 Å; chains: 1; bounding box: 30×29×46 Å

pLDDT: mean 85.91, std 14.18, range [28.78, 95.88]